Protein AF-A0A833S5M4-F1 (afdb_monomer)

Organism: Phytophthora infestans (NCBI:txid4787)

Nearest PDB structures (foldseek):
  5z58-assembly1_L  TM=2.277E-01  e=3.776E+00  Homo sapiens

Mean predicted aligned error: 13.82 Å

pLDDT: mean 70.12, std 21.27, range [32.88, 93.19]

Structure (mmCIF, N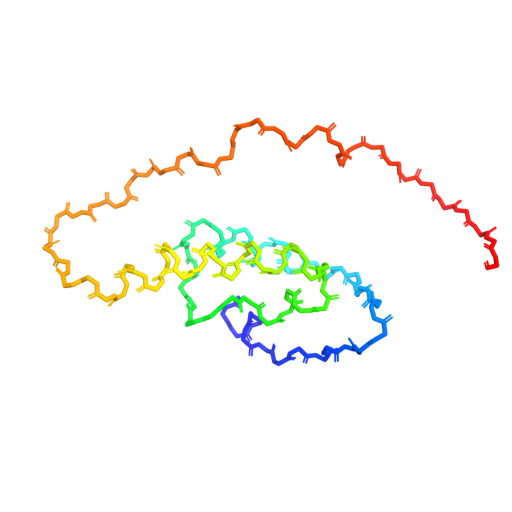/CA/C/O backbone):
data_AF-A0A833S5M4-F1
#
_entry.id   AF-A0A833S5M4-F1
#
loop_
_atom_site.group_PDB
_atom_site.id
_atom_site.type_symbol
_atom_site.label_atom_id
_atom_site.label_alt_id
_atom_site.label_comp_id
_atom_site.label_asym_id
_atom_site.label_entity_id
_atom_site.label_seq_id
_atom_site.pdbx_PDB_ins_code
_atom_site.Cartn_x
_atom_site.Cartn_y
_atom_site.Cartn_z
_atom_site.occupancy
_atom_site.B_iso_or_equiv
_atom_site.auth_seq_id
_atom_site.auth_comp_id
_atom_site.auth_asym_id
_atom_site.auth_atom_id
_atom_site.pdbx_PDB_model_num
ATOM 1 N N . MET A 1 1 ? -13.621 -11.819 -2.830 1.00 81.94 1 MET A N 1
ATOM 2 C CA . MET A 1 1 ? -12.255 -11.257 -2.946 1.00 81.94 1 MET A CA 1
ATOM 3 C C . MET A 1 1 ? -12.204 -10.042 -3.870 1.00 81.94 1 MET A C 1
ATOM 5 O O . MET A 1 1 ? -12.204 -8.945 -3.340 1.00 81.94 1 MET A O 1
ATOM 9 N N . ARG A 1 2 ? -12.266 -10.167 -5.212 1.00 86.38 2 ARG A N 1
ATOM 10 C CA . ARG A 1 2 ? -12.186 -8.993 -6.123 1.00 86.38 2 ARG A CA 1
ATOM 11 C C . ARG A 1 2 ? -13.229 -7.905 -5.836 1.00 86.38 2 ARG A C 1
ATOM 13 O O . ARG A 1 2 ? -12.883 -6.738 -5.744 1.00 86.38 2 ARG A O 1
ATOM 20 N N . LYS A 1 3 ? -14.494 -8.291 -5.632 1.00 87.44 3 LYS A N 1
ATOM 21 C CA . LYS A 1 3 ? -15.572 -7.351 -5.271 1.00 87.44 3 LYS A CA 1
ATOM 22 C C . LYS A 1 3 ? -15.273 -6.586 -3.974 1.00 87.44 3 LYS A C 1
ATOM 24 O O . LYS A 1 3 ? -15.550 -5.401 -3.898 1.00 87.44 3 LYS A O 1
ATOM 29 N N . GLU A 1 4 ? -14.697 -7.258 -2.982 1.00 86.19 4 GLU A N 1
ATOM 30 C CA . GLU A 1 4 ? -14.356 -6.665 -1.681 1.00 86.19 4 GLU A CA 1
ATOM 31 C C . GLU A 1 4 ? -13.164 -5.710 -1.808 1.00 86.19 4 GLU A C 1
ATOM 33 O O . GLU A 1 4 ? -13.213 -4.608 -1.283 1.00 86.19 4 GLU A O 1
ATOM 38 N N . ALA A 1 5 ? -12.146 -6.072 -2.596 1.00 85.75 5 ALA A N 1
ATOM 39 C CA . ALA A 1 5 ? -11.006 -5.199 -2.887 1.00 85.75 5 ALA A CA 1
ATOM 40 C C . ALA A 1 5 ? -11.403 -3.911 -3.635 1.00 85.75 5 ALA A C 1
ATOM 42 O O . ALA A 1 5 ? -10.805 -2.857 -3.435 1.00 85.75 5 ALA A O 1
ATOM 43 N N . LEU A 1 6 ? -12.418 -3.992 -4.499 1.00 87.56 6 LEU A N 1
ATOM 44 C CA . LEU A 1 6 ? -12.930 -2.863 -5.283 1.00 87.56 6 LEU A CA 1
ATOM 45 C C 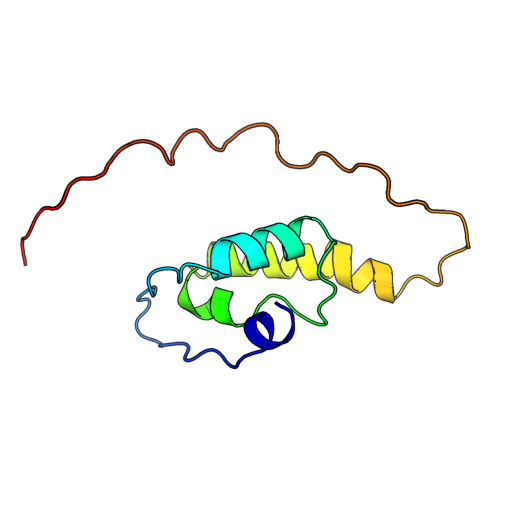. LEU A 1 6 ? -14.080 -2.120 -4.590 1.00 87.56 6 LEU A C 1
ATOM 47 O O . LEU A 1 6 ? -14.621 -1.171 -5.156 1.00 87.56 6 LEU A O 1
ATOM 51 N N . THR A 1 7 ? -14.496 -2.559 -3.399 1.00 88.44 7 THR A N 1
ATOM 52 C CA . THR A 1 7 ? -15.547 -1.860 -2.658 1.00 88.44 7 THR A CA 1
ATOM 53 C C . THR A 1 7 ? -15.012 -0.484 -2.263 1.00 88.44 7 THR A C 1
ATOM 55 O O . THR A 1 7 ? -13.894 -0.410 -1.753 1.00 88.44 7 THR A O 1
ATOM 58 N N . PRO A 1 8 ? -15.758 0.603 -2.530 1.00 84.12 8 PRO A N 1
ATOM 59 C CA . PRO A 1 8 ? -15.278 1.948 -2.269 1.00 84.12 8 PRO A CA 1
ATOM 60 C C . PRO A 1 8 ? -14.919 2.108 -0.797 1.00 84.12 8 PRO A C 1
ATOM 62 O O . PRO A 1 8 ? -15.686 1.726 0.086 1.00 84.12 8 PRO A O 1
ATOM 65 N N . ALA A 1 9 ? -13.745 2.683 -0.569 1.00 82.94 9 ALA A N 1
ATOM 66 C CA . ALA A 1 9 ? -13.275 2.991 0.762 1.00 82.94 9 ALA A CA 1
ATOM 67 C C . ALA A 1 9 ? -13.927 4.278 1.285 1.00 82.94 9 ALA A C 1
ATOM 69 O O . ALA A 1 9 ? -13.957 5.296 0.589 1.00 82.94 9 ALA A O 1
ATOM 70 N N . SER A 1 10 ? -14.399 4.242 2.526 1.00 78.94 10 SER A N 1
ATOM 71 C CA . SER A 1 10 ? -14.766 5.405 3.327 1.00 78.94 10 SER A CA 1
ATOM 72 C C . SER A 1 10 ? -13.503 6.008 3.946 1.00 78.94 10 SER A C 1
ATOM 74 O O . SER A 1 10 ? -13.309 5.973 5.161 1.00 78.94 10 SER A O 1
ATOM 76 N N . ALA A 1 11 ? -12.616 6.532 3.097 1.00 67.69 11 ALA A N 1
ATOM 77 C CA . ALA A 1 11 ? -11.394 7.185 3.549 1.00 67.69 11 ALA A CA 1
ATOM 78 C C . ALA A 1 11 ? -11.744 8.418 4.397 1.00 67.69 11 ALA A C 1
ATOM 80 O O . ALA A 1 11 ? -12.347 9.370 3.900 1.00 67.69 11 ALA A O 1
ATOM 81 N N . SER A 1 12 ? -11.373 8.380 5.676 1.00 66.75 12 SER A N 1
ATOM 82 C CA . SER A 1 12 ? -11.460 9.531 6.569 1.00 66.75 12 SER A CA 1
ATOM 83 C C . SER A 1 12 ? -10.228 10.423 6.396 1.00 66.75 12 SER A C 1
ATOM 85 O O . SER A 1 12 ? -9.135 9.939 6.104 1.00 66.75 12 SER A O 1
ATOM 87 N N . CYS A 1 13 ? -10.401 11.735 6.553 1.00 66.69 13 CYS A N 1
ATOM 88 C CA . CYS A 1 13 ? -9.312 12.714 6.465 1.00 66.69 13 CYS A CA 1
ATOM 89 C C . CYS A 1 13 ? -8.575 12.921 7.799 1.00 66.69 13 CYS A C 1
ATOM 91 O O . CYS A 1 13 ? -7.679 13.755 7.865 1.00 66.69 13 CYS A O 1
ATOM 93 N N . ASP A 1 14 ? -8.964 12.221 8.864 1.00 65.56 14 ASP A N 1
ATOM 94 C CA . ASP A 1 14 ? -8.490 12.457 10.233 1.00 65.56 14 ASP A CA 1
ATOM 95 C C . ASP A 1 14 ? -7.215 11.680 10.608 1.00 65.56 14 ASP A C 1
ATOM 97 O O . ASP A 1 14 ? -6.926 11.520 11.789 1.00 65.56 14 ASP A O 1
ATOM 101 N N . GLU A 1 15 ? -6.447 11.201 9.618 1.00 65.75 15 GLU A N 1
ATOM 102 C CA . GLU A 1 15 ? -5.255 10.336 9.778 1.00 65.75 15 GLU A CA 1
ATOM 103 C C . GLU A 1 15 ? -5.505 9.062 10.612 1.00 65.75 15 GLU A C 1
ATOM 105 O O . GLU A 1 15 ? -4.582 8.288 10.884 1.00 65.75 15 GLU A O 1
ATOM 110 N N . SER A 1 16 ? -6.755 8.804 11.009 1.00 78.25 16 SER A N 1
ATOM 111 C CA . SER A 1 16 ? -7.119 7.642 11.796 1.00 78.25 16 SER A CA 1
ATOM 112 C C . SER A 1 16 ? -7.203 6.422 10.887 1.00 78.25 16 SER A C 1
ATOM 114 O O . SER A 1 16 ? -7.833 6.434 9.826 1.00 78.25 16 SER A O 1
ATOM 116 N N . LEU A 1 17 ? -6.528 5.351 11.301 1.00 84.62 17 LEU A N 1
ATOM 117 C CA . LEU A 1 17 ? -6.588 4.081 10.596 1.00 84.62 17 LEU A CA 1
ATOM 118 C C . LEU A 1 17 ? -7.683 3.211 11.194 1.00 84.62 17 LEU A C 1
ATOM 120 O O . LEU A 1 17 ? -7.746 2.991 12.407 1.00 84.62 17 LEU A O 1
ATOM 124 N N . ARG A 1 18 ? -8.519 2.651 10.325 1.00 88.38 18 ARG A N 1
ATOM 125 C CA . ARG A 1 18 ? -9.482 1.628 10.711 1.00 88.38 18 ARG A CA 1
ATOM 126 C C . ARG A 1 18 ? -8.750 0.317 11.008 1.00 88.38 18 ARG A C 1
ATOM 128 O O . ARG A 1 18 ? -7.787 -0.0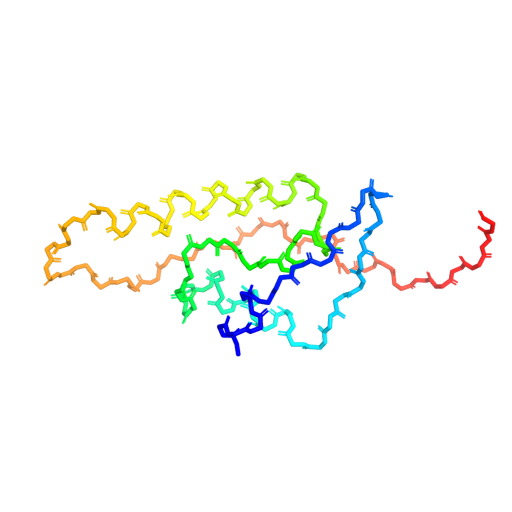57 10.342 1.00 88.38 18 ARG A O 1
ATOM 135 N N . THR A 1 19 ? -9.259 -0.443 11.973 1.00 87.88 19 THR A N 1
ATOM 136 C CA . THR A 1 19 ? -8.833 -1.829 12.200 1.00 87.88 19 THR A CA 1
ATOM 137 C C . THR A 1 19 ? -9.192 -2.729 11.015 1.00 87.88 19 THR A C 1
ATOM 139 O O . THR A 1 19 ? -10.255 -2.590 10.411 1.00 87.88 19 THR A O 1
ATOM 142 N N . TRP A 1 20 ? -8.337 -3.705 10.722 1.00 87.62 20 TRP A N 1
ATOM 143 C CA . TRP A 1 20 ? -8.577 -4.719 9.699 1.00 87.62 20 TRP A CA 1
ATOM 144 C C . TRP A 1 20 ? -9.861 -5.513 9.957 1.00 87.62 20 TRP A C 1
ATOM 146 O O . TRP A 1 20 ? -10.161 -5.902 11.087 1.00 87.62 20 TRP A O 1
ATOM 156 N N . THR A 1 21 ? -10.588 -5.825 8.891 1.00 88.62 21 THR A N 1
ATOM 157 C CA . THR A 1 21 ? -11.606 -6.879 8.916 1.00 88.62 21 THR A CA 1
ATOM 158 C C . THR A 1 21 ? -10.950 -8.256 8.817 1.00 88.62 21 THR A C 1
ATOM 160 O O . THR A 1 21 ? -9.808 -8.392 8.387 1.00 88.62 21 THR A O 1
ATOM 163 N N . ALA A 1 22 ? -11.692 -9.315 9.146 1.00 90.25 22 ALA A N 1
ATOM 164 C CA . ALA A 1 22 ? -11.172 -10.684 9.105 1.00 90.25 22 ALA A CA 1
ATOM 165 C C . ALA A 1 22 ? -10.705 -11.148 7.707 1.00 90.25 22 ALA A C 1
ATOM 167 O O . ALA A 1 22 ? -9.906 -12.074 7.615 1.00 90.25 22 ALA A O 1
ATOM 168 N N . ARG A 1 23 ? -11.203 -10.534 6.621 1.00 90.06 23 ARG A N 1
ATOM 169 C CA . ARG A 1 23 ? -10.955 -10.983 5.235 1.00 90.06 23 ARG A CA 1
ATOM 170 C C . ARG A 1 23 ? -9.932 -10.131 4.482 1.00 90.06 23 ARG A C 1
ATOM 172 O O . ARG A 1 23 ? -9.310 -10.615 3.542 1.00 90.06 23 ARG A O 1
ATOM 179 N N . GLU A 1 24 ? -9.725 -8.885 4.894 1.00 91.44 24 GLU A N 1
ATOM 180 C CA . GLU A 1 24 ? -8.771 -7.964 4.258 1.00 91.44 24 GLU A CA 1
ATOM 181 C C . GLU A 1 24 ? -7.308 -8.453 4.263 1.00 91.44 24 GLU A C 1
ATOM 183 O O . GLU A 1 24 ? -6.654 -8.284 3.232 1.00 91.44 24 GLU A O 1
ATOM 188 N N . PRO A 1 25 ? -6.782 -9.110 5.322 1.00 91.56 25 PRO A N 1
ATOM 189 C CA . PRO A 1 25 ? -5.419 -9.646 5.307 1.00 91.56 25 PRO A CA 1
ATOM 190 C C . PRO A 1 25 ? -5.219 -10.710 4.225 1.00 91.56 25 PRO A C 1
ATOM 192 O O . PRO A 1 25 ? -4.209 -10.713 3.524 1.00 91.56 25 PRO A O 1
ATOM 195 N N . GLU A 1 26 ? -6.208 -11.590 4.050 1.00 93.19 26 GLU A N 1
ATOM 196 C CA . GLU A 1 26 ? -6.188 -12.632 3.022 1.00 93.19 26 GLU A CA 1
ATOM 197 C C . GLU A 1 26 ? -6.235 -12.017 1.617 1.00 93.19 26 GLU A C 1
ATOM 199 O O . GLU A 1 26 ? -5.469 -12.406 0.734 1.00 93.19 26 GLU A O 1
ATOM 204 N N . ILE A 1 27 ? -7.086 -11.005 1.420 1.00 91.62 27 ILE A N 1
ATOM 205 C CA . ILE A 1 27 ? -7.195 -10.291 0.143 1.00 91.62 27 ILE A CA 1
ATOM 206 C C . ILE A 1 27 ? -5.882 -9.581 -0.198 1.00 91.62 27 ILE A C 1
ATOM 208 O O . ILE A 1 27 ? -5.432 -9.671 -1.342 1.00 91.62 27 ILE A O 1
ATOM 212 N N . LEU A 1 28 ? -5.252 -8.907 0.772 1.00 91.56 28 LEU A N 1
ATOM 213 C CA . LEU A 1 28 ? -3.978 -8.231 0.536 1.00 91.56 28 L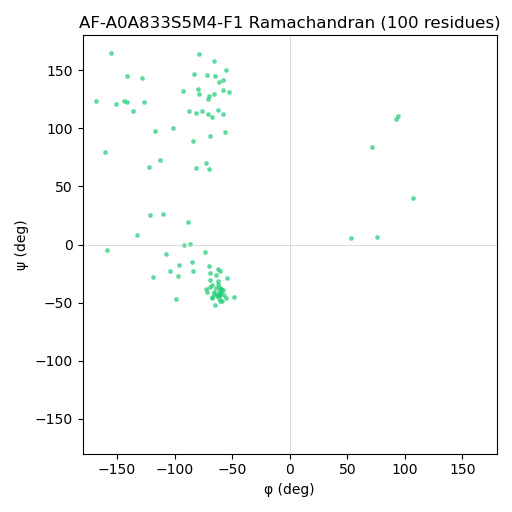EU A CA 1
ATOM 214 C C . LEU A 1 28 ? -2.864 -9.236 0.219 1.00 91.56 28 LEU A C 1
ATOM 216 O O . LEU A 1 28 ? -2.090 -9.005 -0.706 1.00 91.56 28 LEU A O 1
ATOM 220 N N . MET A 1 29 ? -2.808 -10.372 0.918 1.00 91.25 29 MET A N 1
ATOM 221 C CA . MET A 1 29 ? -1.843 -11.435 0.612 1.00 91.25 29 MET A CA 1
ATOM 222 C C . MET A 1 29 ? -2.028 -11.992 -0.805 1.00 91.25 29 MET A C 1
ATOM 224 O O . MET A 1 29 ? -1.047 -12.156 -1.527 1.00 91.25 29 MET A O 1
ATOM 228 N N . MET A 1 30 ? -3.270 -12.236 -1.233 1.00 89.06 30 MET A N 1
ATOM 229 C CA . MET A 1 30 ? -3.569 -12.700 -2.594 1.00 89.06 30 MET A CA 1
ATOM 230 C C . MET A 1 30 ? -3.193 -11.667 -3.665 1.00 89.06 30 MET A C 1
ATOM 232 O O . MET A 1 30 ? -2.709 -12.045 -4.732 1.00 89.06 30 MET A O 1
ATOM 236 N N . TYR A 1 31 ? -3.396 -10.379 -3.378 1.00 89.94 31 TYR A N 1
ATOM 237 C CA . TYR A 1 31 ? -2.980 -9.274 -4.242 1.00 89.94 31 TYR A CA 1
ATOM 238 C C . TYR A 1 31 ? -1.455 -9.197 -4.369 1.00 89.94 31 TYR A C 1
ATOM 240 O O . TYR A 1 31 ? -0.933 -9.262 -5.478 1.00 89.94 31 TYR A O 1
ATOM 248 N N . LEU A 1 32 ? -0.731 -9.175 -3.247 1.00 88.12 32 LEU A N 1
ATOM 249 C CA . LEU A 1 32 ? 0.736 -9.138 -3.232 1.00 88.12 32 LEU A CA 1
ATOM 250 C C . LEU A 1 32 ? 1.372 -10.373 -3.885 1.00 88.12 32 LEU A C 1
ATOM 252 O O . LEU A 1 32 ? 2.438 -10.277 -4.485 1.00 88.12 32 LEU A O 1
ATOM 256 N N . ALA A 1 33 ? 0.713 -11.529 -3.798 1.00 86.50 33 ALA A N 1
ATOM 257 C CA . ALA A 1 33 ? 1.156 -12.755 -4.455 1.00 86.50 33 ALA A CA 1
ATOM 258 C C . ALA A 1 33 ? 0.946 -12.753 -5.983 1.00 86.50 33 ALA A C 1
ATOM 260 O O . ALA A 1 33 ? 1.358 -13.706 -6.641 1.00 86.50 33 ALA A O 1
ATOM 261 N N . GLY A 1 34 ? 0.279 -11.742 -6.552 1.00 84.00 34 GLY A N 1
ATOM 262 C CA . GLY A 1 34 ? -0.072 -11.714 -7.976 1.00 84.00 34 GLY A CA 1
ATOM 263 C C . GLY A 1 34 ? -1.240 -12.629 -8.356 1.00 84.00 34 GLY A C 1
ATOM 264 O O . GLY A 1 34 ? -1.559 -12.764 -9.534 1.00 84.00 34 GLY A O 1
ATOM 265 N N . ASN A 1 35 ? -1.899 -13.252 -7.374 1.00 86.38 35 ASN A N 1
ATOM 266 C CA . ASN A 1 35 ? -3.022 -14.169 -7.593 1.00 86.38 35 ASN A CA 1
ATOM 267 C C . ASN A 1 35 ? -4.364 -13.437 -7.732 1.00 86.38 35 ASN A C 1
ATOM 269 O O . ASN A 1 35 ? -5.355 -14.027 -8.165 1.00 86.38 35 ASN A O 1
ATOM 273 N N . LEU A 1 36 ? -4.410 -12.161 -7.344 1.00 85.19 36 LEU A N 1
ATOM 274 C CA . LEU A 1 36 ? -5.569 -11.296 -7.493 1.00 85.19 36 LEU A CA 1
ATOM 275 C C . LEU A 1 36 ? -5.220 -10.130 -8.416 1.00 85.19 36 LEU A C 1
ATOM 277 O O . LEU A 1 36 ? -4.661 -9.128 -7.984 1.00 85.19 36 LEU A O 1
ATOM 281 N N . ASP A 1 37 ? -5.595 -10.270 -9.684 1.00 83.44 37 ASP A N 1
ATOM 282 C CA . ASP A 1 37 ? -5.465 -9.207 -10.674 1.00 83.44 37 ASP A CA 1
ATOM 283 C C . ASP A 1 37 ? -6.465 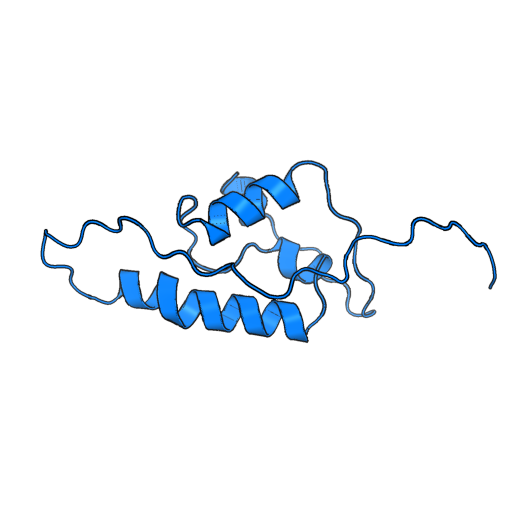-8.079 -10.370 1.00 83.44 37 ASP A C 1
ATOM 285 O O . ASP A 1 37 ? -7.666 -8.333 -10.189 1.00 83.44 37 ASP A O 1
ATOM 289 N N . LEU A 1 38 ? -5.979 -6.842 -10.281 1.00 85.88 38 LEU A N 1
ATOM 290 C CA . LEU A 1 38 ? -6.760 -5.635 -10.010 1.00 85.88 38 LEU A CA 1
ATOM 291 C C . LEU A 1 38 ? -6.216 -4.475 -10.854 1.00 85.88 38 LEU A C 1
ATOM 293 O O . LEU A 1 38 ? -5.009 -4.373 -11.031 1.00 85.88 38 LEU A O 1
ATOM 297 N N . PRO A 1 39 ? -7.082 -3.563 -11.333 1.00 84.75 39 PRO A N 1
ATOM 298 C CA . PRO A 1 39 ? -6.643 -2.392 -12.098 1.00 84.75 39 PRO A CA 1
ATOM 299 C C . PRO A 1 39 ? -5.892 -1.346 -11.253 1.00 84.75 39 PRO A C 1
ATOM 301 O O . PRO A 1 39 ? -5.225 -0.480 -11.804 1.00 84.75 39 PRO A O 1
ATOM 304 N N . TYR A 1 40 ? -6.039 -1.393 -9.930 1.00 85.88 40 TYR A N 1
ATOM 305 C CA . TYR A 1 40 ? -5.399 -0.511 -8.956 1.00 85.88 40 TYR A CA 1
ATOM 306 C C . TYR A 1 40 ? -5.323 -1.230 -7.596 1.00 85.88 40 TYR A C 1
ATOM 308 O O . TYR A 1 40 ? -6.034 -2.228 -7.406 1.00 85.88 40 TYR A O 1
ATOM 316 N N . PRO A 1 41 ? -4.510 -0.741 -6.639 1.00 89.88 41 PRO A N 1
ATOM 317 C CA . PRO A 1 41 ? -4.408 -1.342 -5.311 1.00 89.88 41 PRO A CA 1
ATOM 318 C C . PRO A 1 41 ? -5.765 -1.464 -4.595 1.00 89.88 41 PRO A C 1
ATOM 320 O O . PRO A 1 41 ? -6.643 -0.626 -4.809 1.00 89.88 41 PRO A O 1
ATOM 323 N N . PRO A 1 42 ? -5.967 -2.463 -3.712 1.00 92.19 42 PRO A N 1
ATOM 324 C CA . PRO A 1 42 ? -7.234 -2.639 -3.004 1.00 92.19 42 PRO A CA 1
ATOM 325 C C . PRO A 1 42 ? -7.687 -1.361 -2.285 1.00 92.19 42 PRO A C 1
ATOM 327 O O . PRO A 1 42 ? -6.929 -0.756 -1.535 1.00 92.19 42 PRO A O 1
ATOM 330 N N . SER A 1 43 ? -8.944 -0.963 -2.474 1.00 90.62 43 SER A N 1
ATOM 331 C CA . SER A 1 43 ? -9.457 0.342 -2.033 1.00 90.62 43 SER A CA 1
ATOM 332 C C . SER A 1 43 ? -9.336 0.544 -0.522 1.00 90.62 43 SER A C 1
ATOM 334 O O . SER A 1 43 ? -8.987 1.636 -0.075 1.00 90.62 43 SER A O 1
ATOM 336 N N . PHE A 1 44 ? -9.565 -0.520 0.257 1.00 90.00 44 PHE A N 1
ATOM 337 C CA . PHE A 1 44 ? -9.512 -0.493 1.720 1.00 90.00 44 PHE A CA 1
ATOM 338 C C . PHE A 1 44 ? -8.128 -0.128 2.272 1.00 90.00 44 PHE A C 1
ATOM 340 O O . PHE A 1 44 ? -8.050 0.367 3.391 1.00 90.00 44 PHE A O 1
ATOM 347 N N . VAL A 1 45 ? -7.045 -0.283 1.493 1.00 90.00 45 VAL A N 1
ATOM 348 C CA . VAL A 1 45 ? -5.677 0.139 1.865 1.00 90.00 45 VAL A CA 1
ATOM 349 C C . VAL A 1 45 ? -5.638 1.617 2.265 1.00 90.00 45 VAL A C 1
ATOM 351 O O . VAL A 1 45 ? -4.854 2.005 3.126 1.00 90.00 45 VAL A O 1
ATOM 354 N N . LYS A 1 46 ? -6.539 2.440 1.713 1.00 87.62 46 LYS A N 1
ATOM 355 C CA . LYS A 1 46 ? -6.672 3.857 2.072 1.00 87.62 46 LYS A CA 1
ATOM 356 C C . LYS A 1 46 ? -7.103 4.093 3.518 1.00 87.62 46 LYS A C 1
ATOM 358 O O . LYS A 1 46 ? -6.766 5.145 4.047 1.00 87.62 46 LYS A O 1
ATOM 363 N N . GLU A 1 47 ? -7.811 3.142 4.119 1.00 87.75 47 GLU A N 1
ATOM 364 C CA . GLU A 1 47 ? -8.352 3.221 5.481 1.00 87.75 47 GLU A CA 1
ATOM 365 C C . GLU A 1 47 ? -7.470 2.526 6.518 1.00 87.75 47 GLU A C 1
ATOM 367 O O . GLU A 1 47 ? -7.535 2.870 7.690 1.00 87.75 47 GLU A O 1
ATOM 372 N N . ILE A 1 48 ? -6.693 1.517 6.114 1.00 87.94 48 ILE A N 1
ATOM 373 C CA . ILE A 1 48 ? -5.964 0.640 7.047 1.00 87.94 48 ILE A CA 1
ATOM 374 C C . ILE A 1 48 ? -4.447 0.881 7.061 1.00 87.94 48 ILE A C 1
ATOM 376 O O . ILE A 1 48 ? -3.747 0.294 7.886 1.00 87.94 48 ILE A O 1
ATOM 380 N N . MET A 1 49 ? -3.918 1.699 6.143 1.00 87.25 49 MET A N 1
ATOM 381 C CA . MET A 1 49 ? -2.482 1.971 6.010 1.00 87.25 49 MET A CA 1
ATOM 382 C C . MET A 1 49 ? -2.182 3.471 5.999 1.00 87.25 49 MET A C 1
ATOM 384 O O . MET A 1 49 ? -2.911 4.266 5.406 1.00 87.25 49 MET A O 1
ATOM 388 N N . THR A 1 50 ? -1.061 3.839 6.627 1.00 84.81 50 THR A N 1
ATOM 389 C CA . THR A 1 50 ? -0.522 5.206 6.613 1.00 84.81 50 THR A CA 1
ATOM 390 C C . THR A 1 50 ? -0.081 5.619 5.209 1.00 84.81 50 THR A C 1
ATOM 392 O O . THR A 1 50 ? 0.243 4.770 4.375 1.00 84.81 50 THR A O 1
ATOM 395 N N . GLY A 1 51 ? -0.012 6.931 4.955 1.00 83.56 51 GLY A N 1
ATOM 396 C CA . GLY A 1 51 ? 0.362 7.493 3.651 1.00 83.56 51 GLY A CA 1
ATOM 397 C C . GLY A 1 51 ? 1.626 6.881 3.034 1.00 83.56 51 GLY A C 1
ATOM 398 O O . GLY A 1 51 ? 1.597 6.499 1.869 1.00 83.56 51 GLY A O 1
ATOM 399 N N . GLU A 1 52 ? 2.685 6.703 3.826 1.00 84.25 52 GLU A N 1
ATOM 400 C CA . GLU A 1 52 ? 3.958 6.118 3.375 1.00 84.25 52 GLU A CA 1
ATOM 401 C C . GLU A 1 52 ? 3.804 4.675 2.876 1.00 84.25 52 GLU A C 1
ATOM 403 O O . GLU A 1 52 ? 4.286 4.323 1.799 1.00 84.25 52 GLU A O 1
ATOM 408 N N . HIS A 1 53 ? 3.088 3.831 3.624 1.00 85.75 53 HIS A N 1
ATOM 409 C CA . HIS A 1 53 ? 2.882 2.441 3.225 1.00 85.75 53 HIS A CA 1
ATOM 410 C C . HIS A 1 53 ? 1.965 2.320 2.000 1.00 85.75 53 HIS A C 1
ATOM 412 O O . HIS A 1 53 ? 2.124 1.394 1.203 1.00 85.75 53 HIS A O 1
ATOM 418 N N . ARG A 1 54 ? 1.015 3.250 1.829 1.00 88.06 54 ARG A N 1
ATOM 419 C CA . ARG A 1 54 ? 0.174 3.309 0.624 1.00 88.06 54 ARG A CA 1
ATOM 420 C C . ARG A 1 54 ? 0.988 3.694 -0.604 1.00 88.06 54 ARG A C 1
ATOM 422 O O . ARG A 1 54 ? 0.880 3.004 -1.609 1.00 88.06 54 ARG A O 1
ATOM 429 N N . ALA A 1 55 ? 1.837 4.716 -0.491 1.00 87.44 55 ALA A N 1
ATOM 430 C CA . ALA A 1 55 ? 2.723 5.133 -1.575 1.00 87.44 55 ALA A CA 1
ATOM 431 C C . ALA A 1 55 ? 3.619 3.971 -2.035 1.00 87.44 55 ALA A C 1
ATOM 433 O O . ALA A 1 55 ? 3.706 3.687 -3.223 1.00 87.44 55 ALA A O 1
ATOM 434 N N . MET A 1 56 ? 4.177 3.206 -1.091 1.00 89.69 56 MET A N 1
ATOM 435 C CA . MET A 1 56 ? 4.966 2.010 -1.409 1.00 89.69 56 MET A CA 1
ATOM 436 C C . MET A 1 56 ? 4.165 0.945 -2.180 1.00 89.69 56 MET A C 1
ATOM 438 O O . MET A 1 56 ? 4.687 0.324 -3.107 1.00 89.69 56 MET A O 1
ATOM 442 N N . LEU A 1 57 ? 2.901 0.711 -1.806 1.00 90.38 57 LEU A N 1
ATOM 443 C CA . LEU A 1 57 ? 2.025 -0.227 -2.519 1.00 90.38 57 LEU A CA 1
ATOM 444 C C . LEU A 1 57 ? 1.634 0.274 -3.912 1.00 90.38 57 LEU A C 1
ATOM 446 O O . LEU A 1 57 ? 1.512 -0.539 -4.828 1.00 90.38 57 LEU A O 1
ATOM 450 N N . GLU A 1 58 ? 1.422 1.578 -4.066 1.00 89.12 58 GLU A N 1
ATOM 451 C CA . GLU A 1 58 ? 1.112 2.218 -5.346 1.00 89.12 58 GLU A CA 1
ATOM 452 C C . GLU A 1 58 ? 2.314 2.149 -6.300 1.00 89.12 58 GLU A C 1
ATOM 454 O O . GLU A 1 58 ? 2.152 1.703 -7.436 1.00 89.12 58 GLU A O 1
ATOM 459 N N . ASP A 1 59 ? 3.524 2.447 -5.818 1.00 87.31 59 ASP A N 1
ATOM 460 C CA . ASP A 1 59 ? 4.767 2.313 -6.589 1.00 87.31 59 ASP A CA 1
ATOM 461 C C . ASP A 1 59 ? 5.010 0.860 -7.031 1.00 87.31 59 ASP A C 1
ATOM 463 O O . ASP A 1 59 ? 5.369 0.591 -8.180 1.00 87.31 59 ASP A O 1
ATOM 467 N N . MET A 1 60 ? 4.779 -0.106 -6.133 1.00 88.19 60 MET A N 1
ATOM 468 C CA . MET A 1 60 ? 4.872 -1.534 -6.454 1.00 88.19 60 MET A CA 1
ATOM 469 C C . MET A 1 60 ? 3.829 -1.948 -7.506 1.00 88.19 60 MET A C 1
ATOM 471 O O . MET A 1 60 ? 4.152 -2.699 -8.431 1.00 88.19 60 MET A O 1
ATOM 475 N N . HIS A 1 61 ? 2.583 -1.481 -7.375 1.00 88.00 61 HIS A N 1
ATOM 476 C CA . HIS A 1 61 ? 1.522 -1.747 -8.352 1.00 88.00 61 HIS A CA 1
ATOM 477 C C . HIS A 1 61 ? 1.911 -1.238 -9.738 1.00 88.00 61 HIS A C 1
ATOM 479 O O . HIS A 1 61 ? 1.846 -1.983 -10.716 1.00 88.00 61 HIS A O 1
ATOM 485 N N . GLU A 1 62 ? 2.384 0.002 -9.818 1.00 84.38 62 GLU A N 1
ATOM 486 C CA . GLU A 1 62 ? 2.812 0.605 -11.077 1.00 84.38 62 GLU A CA 1
ATOM 487 C C . GLU A 1 62 ? 3.973 -0.182 -11.711 1.00 84.38 62 GLU A C 1
ATOM 489 O O . GLU A 1 62 ? 3.907 -0.585 -12.876 1.00 84.38 62 GLU A O 1
ATOM 494 N N . ALA A 1 63 ? 5.004 -0.489 -10.919 1.00 84.31 63 ALA A N 1
ATOM 495 C CA . ALA A 1 63 ? 6.218 -1.136 -11.405 1.00 84.31 63 ALA A CA 1
ATOM 496 C C . ALA A 1 63 ? 6.013 -2.588 -11.872 1.00 84.31 63 ALA A C 1
ATOM 498 O O . ALA A 1 63 ? 6.677 -3.019 -12.816 1.00 84.31 63 ALA A O 1
ATOM 499 N N . TYR A 1 64 ? 5.128 -3.353 -11.223 1.00 78.69 64 TYR A N 1
ATOM 500 C CA . TYR A 1 64 ? 5.043 -4.807 -11.434 1.00 78.69 64 TYR A CA 1
ATOM 501 C C . TYR A 1 64 ? 3.700 -5.297 -11.970 1.00 78.69 64 TYR A C 1
ATOM 503 O O . TYR A 1 64 ? 3.665 -6.314 -12.666 1.00 78.69 64 TYR A O 1
ATOM 511 N N . PHE A 1 65 ? 2.605 -4.596 -11.680 1.00 76.12 65 PHE A N 1
ATOM 512 C CA . PHE A 1 65 ? 1.266 -4.996 -12.109 1.00 76.12 65 PHE A CA 1
ATOM 513 C C . PHE A 1 65 ? 0.846 -4.230 -13.369 1.00 76.12 65 PHE A C 1
ATOM 515 O O . PHE A 1 65 ? 0.465 -4.861 -14.355 1.00 76.12 65 PHE A O 1
ATOM 522 N N . ASN A 1 66 ? 1.033 -2.906 -13.413 1.00 67.06 66 ASN A N 1
ATOM 523 C CA . ASN A 1 66 ? 0.726 -2.104 -14.607 1.00 67.06 66 ASN A CA 1
ATOM 524 C C . ASN A 1 66 ? 1.743 -2.317 -15.744 1.00 67.06 66 ASN A C 1
ATOM 526 O O . ASN A 1 66 ? 1.357 -2.447 -16.912 1.00 67.06 66 ASN A O 1
ATOM 530 N N . ALA A 1 67 ? 3.036 -2.457 -15.429 1.00 57.06 67 ALA A N 1
ATOM 531 C CA . ALA A 1 67 ? 4.053 -2.773 -16.439 1.00 57.06 67 ALA A CA 1
ATOM 532 C C . ALA A 1 67 ? 3.800 -4.129 -17.136 1.00 57.06 67 ALA A C 1
ATOM 534 O O . ALA A 1 67 ? 3.987 -4.254 -18.349 1.00 57.06 67 ALA A O 1
ATOM 535 N N . ASN A 1 68 ? 3.298 -5.127 -16.400 1.00 51.50 68 ASN A N 1
ATOM 536 C CA . ASN A 1 68 ? 2.950 -6.445 -16.946 1.00 51.50 68 ASN A CA 1
ATOM 537 C C . ASN A 1 68 ? 1.729 -6.416 -17.881 1.00 51.50 68 ASN A C 1
ATOM 539 O O . ASN A 1 68 ? 1.596 -7.294 -18.732 1.00 51.50 68 ASN A O 1
ATOM 543 N N . LEU A 1 69 ? 0.845 -5.423 -17.737 1.00 50.84 69 LEU A N 1
ATOM 544 C CA . LEU A 1 69 ? -0.332 -5.243 -18.594 1.00 50.84 69 LEU A CA 1
ATOM 545 C C . LEU A 1 69 ? -0.004 -4.483 -19.890 1.00 50.84 69 LEU A C 1
ATOM 547 O O . LEU A 1 69 ? -0.712 -4.635 -20.884 1.00 50.84 69 LEU A O 1
ATOM 551 N N . THR A 1 70 ? 1.079 -3.698 -19.899 1.00 47.16 70 THR A N 1
ATOM 552 C CA . THR A 1 70 ? 1.484 -2.861 -21.047 1.00 47.16 70 THR A CA 1
ATOM 553 C C . THR A 1 70 ? 2.533 -3.528 -21.947 1.00 47.16 70 THR A C 1
ATOM 555 O O . THR A 1 70 ? 2.704 -3.145 -23.105 1.00 47.16 70 THR A O 1
ATOM 558 N N . ALA A 1 71 ? 3.231 -4.556 -21.462 1.00 45.00 71 ALA A N 1
ATOM 559 C CA . ALA A 1 71 ? 4.155 -5.330 -22.282 1.00 45.00 71 ALA A CA 1
ATOM 560 C C . ALA A 1 71 ? 3.385 -6.372 -23.113 1.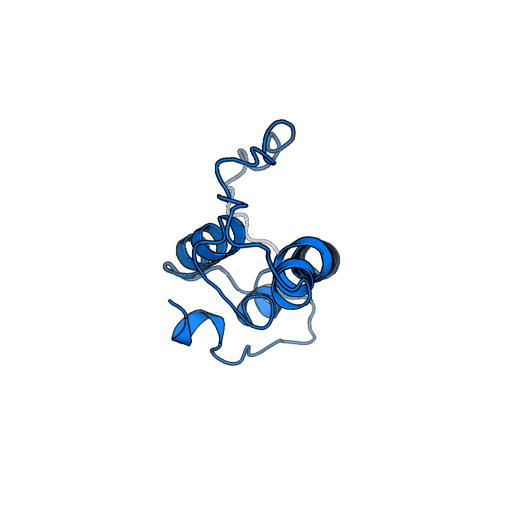00 45.00 71 ALA A C 1
ATOM 562 O O . ALA A 1 71 ? 2.846 -7.334 -22.568 1.00 45.00 71 ALA A O 1
ATOM 563 N N . ALA A 1 72 ? 3.359 -6.222 -24.443 1.00 48.28 72 ALA A N 1
ATOM 564 C CA . ALA A 1 72 ? 2.926 -7.282 -25.355 1.00 48.28 72 ALA A CA 1
ATOM 565 C C . ALA A 1 72 ? 3.782 -8.539 -25.106 1.00 48.28 72 ALA A C 1
ATOM 567 O O . ALA A 1 72 ? 4.923 -8.640 -25.555 1.00 48.28 72 ALA A O 1
ATOM 568 N N . ARG A 1 73 ? 3.257 -9.471 -24.307 1.00 46.59 73 ARG A N 1
ATOM 569 C CA . ARG A 1 73 ? 4.005 -10.627 -23.814 1.00 46.59 73 ARG A CA 1
ATOM 570 C C . ARG A 1 73 ? 4.263 -11.601 -24.971 1.00 46.59 73 ARG A C 1
ATOM 572 O O . ARG A 1 73 ? 3.293 -12.082 -25.560 1.00 46.59 73 ARG A O 1
ATOM 579 N N . PRO A 1 74 ? 5.513 -12.001 -25.271 1.00 36.94 74 PRO A N 1
ATOM 580 C CA . PRO A 1 74 ? 5.731 -13.259 -25.968 1.00 36.94 74 PRO A CA 1
ATOM 581 C C . PRO A 1 74 ? 5.189 -14.380 -25.073 1.00 36.94 74 P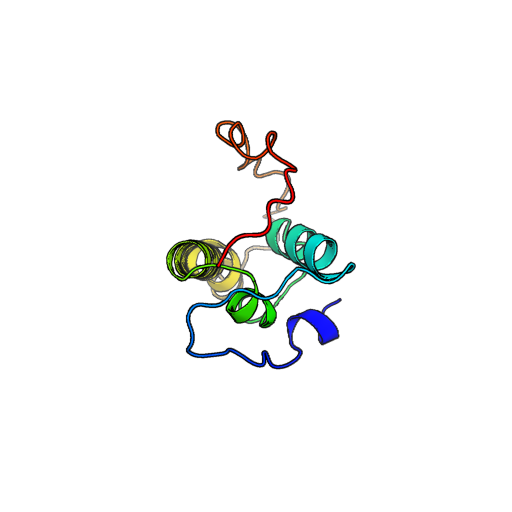RO A C 1
ATOM 583 O O . PRO A 1 74 ? 5.335 -14.344 -23.844 1.00 36.94 74 PRO A O 1
ATOM 586 N N . ALA A 1 75 ? 4.538 -15.373 -25.669 1.00 47.16 75 ALA A N 1
ATOM 587 C CA . ALA A 1 75 ? 3.959 -16.518 -24.974 1.00 47.16 75 ALA A CA 1
ATOM 588 C C . ALA A 1 75 ? 5.046 -17.460 -24.410 1.00 47.16 75 ALA A C 1
ATOM 590 O O . ALA A 1 75 ? 5.186 -18.589 -24.861 1.00 47.16 75 ALA A O 1
ATOM 591 N N . SER A 1 76 ? 5.855 -17.009 -23.450 1.00 45.78 76 SER A N 1
ATOM 592 C CA . SER A 1 76 ? 6.841 -17.875 -22.786 1.00 45.78 76 SER A CA 1
ATOM 593 C C . SER A 1 76 ? 7.330 -17.406 -21.416 1.00 45.78 76 SER A C 1
ATOM 595 O O . SER A 1 76 ? 8.028 -18.166 -20.750 1.00 45.78 76 SER A O 1
ATOM 597 N N . VAL A 1 77 ? 6.944 -16.225 -20.921 1.00 42.84 77 VAL A N 1
ATOM 598 C CA . VAL A 1 77 ? 7.328 -15.837 -19.554 1.00 42.84 77 VAL A CA 1
ATOM 599 C C . VAL A 1 77 ? 6.335 -16.432 -18.558 1.00 42.84 77 VAL A C 1
ATOM 601 O O . VAL A 1 77 ? 5.294 -15.854 -18.248 1.00 42.84 77 VAL A O 1
ATOM 604 N N . ASN A 1 78 ? 6.643 -17.647 -18.107 1.00 43.56 78 ASN A N 1
ATOM 605 C CA . ASN A 1 78 ? 6.039 -18.253 -16.930 1.00 43.56 78 ASN A CA 1
ATOM 606 C C . ASN A 1 78 ? 6.575 -17.513 -15.693 1.00 43.56 78 ASN A C 1
ATOM 608 O O . ASN A 1 78 ? 7.766 -17.594 -15.393 1.00 43.56 78 ASN A O 1
ATOM 612 N N . MET A 1 79 ? 5.710 -16.774 -14.994 1.00 42.75 79 MET A N 1
ATOM 613 C CA . MET A 1 79 ? 6.036 -16.148 -13.710 1.00 42.75 79 MET A CA 1
ATOM 614 C C . MET A 1 79 ? 6.109 -17.215 -12.609 1.00 42.75 79 MET A C 1
ATOM 616 O O . MET A 1 79 ? 5.266 -17.284 -11.719 1.00 42.75 79 MET A O 1
ATOM 620 N N . HIS A 1 80 ? 7.140 -18.057 -12.651 1.00 45.62 80 HIS A N 1
ATOM 621 C CA . HIS A 1 80 ? 7.557 -18.807 -11.479 1.00 45.62 80 HIS A CA 1
ATOM 622 C C . HIS A 1 80 ? 8.547 -17.962 -10.675 1.00 45.62 80 HIS A C 1
ATOM 624 O O . HIS A 1 80 ? 9.674 -17.731 -11.094 1.00 45.62 80 HIS A O 1
ATOM 630 N N . HIS A 1 81 ? 8.117 -17.597 -9.466 1.00 47.72 81 HIS A N 1
ATOM 631 C CA . HIS A 1 81 ? 8.983 -17.354 -8.315 1.00 47.72 81 HIS A CA 1
ATOM 632 C C . HIS A 1 81 ? 9.852 -16.082 -8.348 1.00 47.72 81 HIS A C 1
ATOM 634 O O . HIS A 1 81 ? 11.059 -16.142 -8.564 1.00 47.72 81 HIS A O 1
ATOM 640 N N . MET A 1 82 ? 9.276 -14.941 -7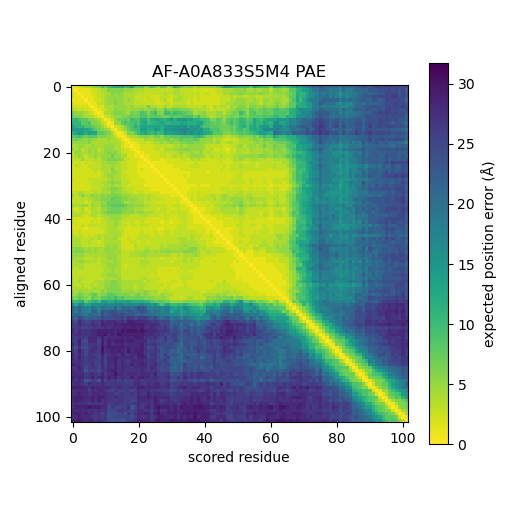.953 1.00 38.56 82 MET A N 1
ATOM 641 C CA . MET A 1 82 ? 10.053 -13.878 -7.305 1.00 38.56 82 MET A CA 1
ATOM 642 C C . MET A 1 82 ? 9.824 -13.925 -5.790 1.00 38.56 82 MET A C 1
ATOM 644 O O . MET A 1 82 ? 8.815 -13.463 -5.267 1.00 38.56 82 MET A O 1
ATOM 648 N N . ARG A 1 83 ? 10.787 -14.511 -5.066 1.00 40.72 83 ARG A N 1
ATOM 649 C CA . ARG A 1 83 ? 10.953 -14.321 -3.618 1.00 40.72 83 ARG A CA 1
ATOM 650 C C . ARG A 1 83 ? 11.418 -12.883 -3.372 1.00 40.72 83 ARG A C 1
ATOM 652 O O . ARG A 1 83 ? 12.616 -12.626 -3.374 1.00 40.72 83 ARG A O 1
ATOM 659 N N . PHE A 1 84 ? 10.486 -11.973 -3.118 1.00 40.16 84 PHE A N 1
ATOM 660 C CA . PHE A 1 84 ? 10.780 -10.651 -2.559 1.00 40.16 84 PHE A CA 1
ATOM 661 C C . PHE A 1 84 ? 10.002 -10.451 -1.257 1.00 40.16 84 PHE A C 1
ATOM 663 O O . PHE A 1 84 ? 9.091 -9.651 -1.176 1.00 40.16 84 PHE A O 1
ATOM 670 N N . PHE A 1 85 ? 10.347 -11.235 -0.236 1.00 36.56 85 PHE A N 1
ATOM 671 C CA . PHE A 1 85 ? 10.154 -10.879 1.174 1.00 36.56 85 PHE A CA 1
ATOM 672 C C . PHE A 1 85 ? 11.090 -11.769 1.997 1.00 36.56 85 PHE A C 1
ATOM 674 O O . PHE A 1 85 ? 10.723 -12.821 2.517 1.00 36.56 85 PHE A O 1
ATOM 681 N N . SER A 1 86 ? 12.367 -11.399 2.053 1.00 38.03 86 SER A N 1
ATOM 682 C CA . SER A 1 86 ? 13.266 -11.933 3.068 1.00 38.03 86 SER A CA 1
ATOM 683 C C . SER A 1 86 ? 14.191 -10.825 3.533 1.00 38.03 86 SER A C 1
ATOM 685 O O . SER A 1 86 ? 14.946 -10.269 2.739 1.00 38.03 86 SER A O 1
ATOM 687 N N . LYS A 1 87 ? 14.126 -10.605 4.850 1.00 40.03 87 LYS A N 1
ATOM 688 C CA . LYS A 1 87 ? 14.861 -9.665 5.704 1.00 40.03 87 LYS A CA 1
ATOM 689 C C . LYS A 1 87 ? 14.137 -8.334 5.935 1.00 40.03 87 LYS A C 1
ATOM 691 O O . LYS A 1 87 ? 14.048 -7.495 5.052 1.00 40.03 87 LYS A O 1
ATOM 696 N N . ASN A 1 88 ? 13.696 -8.188 7.190 1.00 36.75 88 ASN A N 1
ATOM 697 C CA . ASN A 1 88 ? 13.169 -7.000 7.881 1.00 36.75 88 ASN A CA 1
ATOM 698 C C . ASN A 1 88 ? 11.661 -6.936 8.165 1.00 36.75 88 ASN A C 1
ATOM 700 O O . ASN A 1 88 ? 11.074 -5.864 8.168 1.00 36.75 88 ASN A O 1
ATOM 704 N N . PHE A 1 89 ? 11.059 -8.060 8.560 1.00 32.88 89 PHE A N 1
ATOM 705 C CA . PHE A 1 89 ? 9.879 -8.040 9.435 1.00 32.88 89 PHE A CA 1
ATOM 706 C C . PHE A 1 89 ? 10.267 -8.636 10.798 1.00 32.88 89 PHE A C 1
ATOM 708 O O . PHE A 1 89 ? 9.966 -9.781 11.109 1.00 32.88 89 PHE A O 1
ATOM 715 N N . SER A 1 90 ? 11.043 -7.876 11.578 1.00 35.91 90 SER A N 1
ATOM 716 C CA . SER A 1 90 ? 11.472 -8.240 12.944 1.00 35.91 90 SER A CA 1
ATOM 717 C C . SER A 1 90 ? 11.032 -7.204 13.989 1.00 35.91 90 SER A C 1
ATOM 719 O O . SER A 1 90 ? 11.662 -7.082 15.033 1.00 35.91 90 SER A O 1
ATOM 721 N N . TRP A 1 91 ? 9.960 -6.452 13.718 1.00 35.12 91 TRP A N 1
ATOM 722 C CA . TRP A 1 91 ? 9.442 -5.442 14.654 1.00 35.12 91 TRP A CA 1
ATOM 723 C C . TRP A 1 91 ? 7.924 -5.491 14.878 1.00 35.12 91 TRP A C 1
ATOM 725 O O . TRP A 1 91 ? 7.390 -4.622 15.549 1.00 35.12 91 TRP A O 1
ATOM 735 N N . LEU A 1 92 ? 7.213 -6.506 14.372 1.00 41.75 92 LEU A N 1
ATOM 736 C CA . LEU A 1 92 ? 5.755 -6.643 14.564 1.00 41.75 92 LEU A CA 1
ATOM 737 C C . LEU A 1 92 ? 5.353 -7.810 15.479 1.00 41.75 92 LEU A C 1
ATOM 739 O O . LEU A 1 92 ? 4.238 -8.319 15.420 1.00 41.75 92 LEU A O 1
ATOM 743 N N . THR A 1 93 ? 6.252 -8.204 16.379 1.00 46.16 93 THR A N 1
ATOM 744 C CA . THR A 1 93 ? 5.931 -9.054 17.530 1.00 46.16 93 THR A CA 1
ATOM 745 C C . THR A 1 93 ? 6.424 -8.347 18.785 1.00 46.16 93 THR A C 1
ATOM 747 O O . THR A 1 93 ? 7.623 -8.101 18.868 1.00 46.16 93 THR A O 1
ATOM 750 N N . LEU A 1 94 ? 5.513 -8.096 19.737 1.00 43.81 94 LEU A N 1
ATOM 751 C CA . LEU A 1 94 ? 5.586 -7.181 20.897 1.00 43.81 94 LEU A CA 1
ATOM 752 C C . LEU A 1 94 ? 5.015 -5.806 20.501 1.00 43.81 94 LEU A C 1
ATOM 754 O O . LEU A 1 94 ? 5.607 -5.111 19.697 1.00 43.81 94 LEU A O 1
ATOM 758 N N . THR A 1 95 ? 3.846 -5.359 20.942 1.00 39.41 95 THR A N 1
ATOM 759 C CA . THR A 1 95 ? 3.190 -5.547 22.235 1.00 39.41 95 THR A CA 1
ATOM 760 C C . THR A 1 95 ? 1.677 -5.495 22.051 1.00 39.41 95 THR A C 1
ATOM 762 O O . THR A 1 95 ? 1.120 -4.484 21.629 1.00 39.41 95 THR A O 1
ATOM 765 N N . GLY A 1 96 ? 1.000 -6.577 22.431 1.00 48.38 96 GLY A N 1
ATOM 766 C CA . GLY A 1 96 ? -0.304 -6.402 23.041 1.00 48.38 96 GLY A CA 1
ATOM 767 C C . GLY A 1 96 ? -0.061 -5.730 24.382 1.00 48.38 96 GLY A C 1
ATOM 768 O O . GLY A 1 96 ? 0.493 -6.365 25.270 1.00 48.38 96 GLY A O 1
ATOM 769 N N . ASP A 1 97 ? -0.445 -4.469 24.512 1.00 36.84 97 ASP A N 1
ATOM 770 C CA . ASP A 1 97 ? -0.887 -3.985 25.806 1.00 36.84 97 ASP A CA 1
ATOM 771 C C . ASP A 1 97 ? -2.015 -2.980 25.616 1.00 36.84 97 ASP A C 1
ATOM 773 O O . ASP A 1 97 ? -1.926 -2.020 24.848 1.00 36.84 97 ASP A O 1
ATOM 777 N N . ARG A 1 98 ? -3.126 -3.297 26.271 1.00 49.19 98 ARG A N 1
ATOM 778 C CA . ARG A 1 98 ? -4.243 -2.390 26.456 1.00 49.19 98 ARG A CA 1
ATOM 779 C C . ARG A 1 98 ? -3.777 -1.438 27.540 1.00 49.19 98 ARG A C 1
ATOM 781 O O . ARG A 1 98 ? -3.656 -1.881 28.673 1.00 49.19 98 ARG A O 1
ATOM 788 N N . ASP A 1 99 ? -3.615 -0.157 27.238 1.00 36.66 99 ASP A N 1
ATOM 789 C CA . ASP A 1 99 ? -3.683 0.822 28.313 1.00 36.66 99 ASP A CA 1
ATOM 790 C C . ASP A 1 99 ? -4.509 2.043 27.920 1.00 36.66 99 ASP A C 1
ATOM 792 O O . ASP A 1 99 ? -4.220 2.805 27.000 1.00 36.66 99 ASP A O 1
ATOM 796 N N . THR A 1 100 ? -5.608 2.157 28.646 1.00 43.81 100 THR A N 1
ATOM 797 C CA . THR A 1 100 ? -6.434 3.336 28.826 1.00 43.81 100 THR A CA 1
ATOM 798 C C . THR A 1 100 ? -5.610 4.488 29.399 1.00 43.81 100 THR A C 1
ATOM 800 O O . THR A 1 100 ? -5.281 4.460 30.587 1.00 43.81 100 THR A O 1
ATOM 803 N N . ARG A 1 101 ? -5.389 5.560 28.629 1.00 37.16 101 ARG A N 1
ATOM 804 C CA . ARG A 1 101 ? -5.398 6.928 29.178 1.00 37.16 101 ARG A CA 1
ATOM 805 C C . ARG A 1 101 ? -5.416 8.009 28.092 1.00 37.16 101 ARG A C 1
ATOM 807 O O . ARG A 1 101 ? -4.510 8.042 27.276 1.00 37.16 101 ARG A O 1
ATOM 814 N N . CYS A 1 102 ? -6.450 8.850 28.209 1.00 37.94 102 CYS A N 1
ATOM 815 C CA . CYS A 1 102 ? -6.706 10.190 27.659 1.00 37.94 102 CYS A CA 1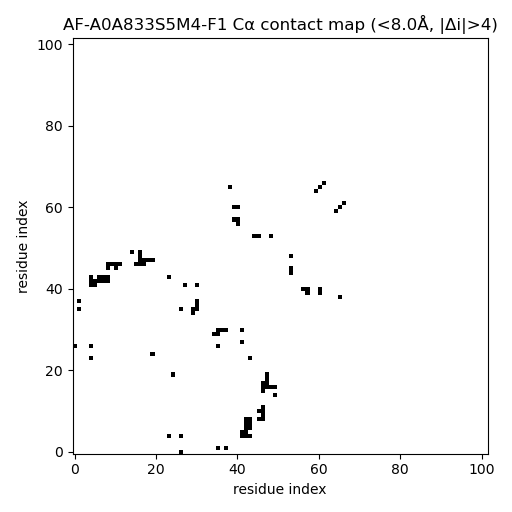
ATOM 816 C C . CYS A 1 102 ? -6.255 10.497 26.229 1.00 37.94 102 CYS A C 1
ATOM 818 O O . CYS A 1 102 ? -5.049 10.746 26.029 1.00 37.94 102 CYS A O 1
#

Foldseek 3Di:
DQCQLPDADPQDPPQAADDDDPCVVVVQVCVVVVNDQDPAGRNSCSRHDGPVVRVVRRVVCVVPRVVVVPDPDDPPDDPDDDPDDDDPPPPPPDDPDDDDDD

Sequence (102 aa):
MRKEALTPASASCDESLRTWTAREPEILMMYLAGNLDLPYPPSFVKEIMTGEHRAMLEDMHEAYFNANLTAARPASVNMHHMRFFSKNFSWLTLTGDRDTRC

Solvent-accessible surface area (backbone atoms only — not comparable to full-atom values): 6912 Å² total; per-residue (Å²): 100,73,69,62,34,66,38,83,54,85,60,64,89,77,82,64,64,51,80,81,57,94,59,52,63,58,46,51,51,36,38,76,69,64,75,45,88,65,99,60,78,51,35,50,47,64,30,58,42,56,72,70,61,43,51,53,50,50,54,49,39,51,66,60,55,49,46,61,73,71,49,88,70,69,100,73,81,75,90,75,79,83,89,83,84,83,91,84,88,86,72,88,76,80,76,96,73,92,75,94,76,135

Radius of gyration: 16.49 Å; Cα contacts (8 Å, |Δi|>4): 54; chains: 1; bounding box: 30×32×55 Å

Secondary structure (DSSP, 8-state):
-HHHHTSPP---SSSPPPPPPSSHHHHHHHHHTT-S--SSS-TTHHHHS-HHHHHHHHHHIIIIIIHHHHS---TT----------S---SSS---------